Protein AF-A0A382EPS4-F1 (afdb_monomer_lite)

InterPro domains:
  IPR036514 SGNH hydrolase superfamily [G3DSA:3.40.50.1110] (7-102)

Organism: NCBI:txid408172

Secondary structure (DSSP, 8-state):
-PPPHHHHHHHHTT--GGGSSEEEEEEEEESS--TTHHHHHHHHHHHTTEEEEEEEEEET-HHHHHH-TTSHHHHH--SEEEEE--HHHHHTHHHH-GGGG-

Sequence (102 aa):
MERKLSEYIIESKKINSSDFGSKIKIALLGSFTLDGLNETIKVKCSELKVGCDTFYGGYNRYNEEILNSKSKLYSFSPDVCFLILDTRNILGDLFYYPYNLS

Structure (mmCIF, N/CA/C/O backbone):
data_AF-A0A382EPS4-F1
#
_entry.id   AF-A0A382EPS4-F1
#
loop_
_atom_site.group_PDB
_atom_site.id
_atom_site.type_symbol
_atom_site.label_atom_id
_atom_site.label_alt_id
_atom_site.label_comp_id
_atom_site.label_asym_id
_atom_site.label_entity_id
_atom_site.label_seq_id
_atom_site.pdbx_PDB_ins_code
_atom_site.Cartn_x
_atom_site.Cartn_y
_atom_site.Cartn_z
_atom_site.occupancy
_atom_site.B_iso_or_equiv
_atom_site.auth_seq_id
_atom_site.auth_comp_id
_atom_site.auth_asym_id
_atom_site.auth_atom_id
_atom_site.pdbx_PDB_model_num
ATOM 1 N N . MET A 1 1 ? -14.271 21.218 0.755 1.00 78.12 1 MET A N 1
ATOM 2 C CA . MET A 1 1 ? -12.875 21.611 0.469 1.00 78.12 1 MET A CA 1
ATOM 3 C C . MET A 1 1 ? -11.989 20.550 1.090 1.00 78.12 1 MET A C 1
ATOM 5 O O . MET A 1 1 ? -12.297 20.126 2.196 1.00 78.12 1 MET A O 1
ATOM 9 N N . GLU A 1 2 ? -10.989 20.069 0.360 1.00 87.31 2 GLU A N 1
ATOM 10 C CA . GLU A 1 2 ? -10.127 18.980 0.829 1.00 87.31 2 GLU A CA 1
ATOM 11 C C . GLU A 1 2 ? -9.176 19.461 1.937 1.00 87.31 2 GLU A C 1
ATOM 13 O O . GLU A 1 2 ? -8.759 20.623 1.936 1.00 87.31 2 GLU A O 1
ATOM 18 N N . ARG A 1 3 ? -8.867 18.583 2.899 1.00 92.12 3 ARG A N 1
ATOM 19 C CA . ARG A 1 3 ? -8.003 18.899 4.049 1.00 92.12 3 ARG A CA 1
ATOM 20 C C . ARG A 1 3 ? -6.532 18.915 3.640 1.00 92.12 3 ARG A C 1
ATOM 22 O O . ARG A 1 3 ? -6.138 18.292 2.655 1.00 92.12 3 ARG A O 1
ATOM 29 N N . LYS A 1 4 ? -5.689 19.605 4.413 1.00 95.12 4 LYS A N 1
ATOM 30 C CA . LYS A 1 4 ? -4.236 19.594 4.175 1.00 95.12 4 LYS A CA 1
ATOM 31 C C . LYS A 1 4 ? -3.640 18.233 4.533 1.00 95.12 4 LYS A C 1
ATOM 33 O O . LYS A 1 4 ? -4.022 17.632 5.533 1.00 95.12 4 LYS A O 1
ATOM 38 N N . LEU A 1 5 ? -2.613 17.803 3.796 1.00 93.75 5 LEU A N 1
ATOM 39 C CA . LEU A 1 5 ? -1.920 16.536 4.064 1.00 93.75 5 LEU A CA 1
ATOM 40 C C . LEU A 1 5 ? -1.386 16.434 5.504 1.00 93.75 5 LEU A C 1
ATOM 42 O O . LEU A 1 5 ? -1.463 15.380 6.130 1.00 93.75 5 LEU A O 1
ATOM 46 N N . SER A 1 6 ? -0.901 17.541 6.068 1.00 95.44 6 SER A N 1
ATOM 47 C CA . SER A 1 6 ? -0.433 17.582 7.457 1.00 95.44 6 SER A CA 1
ATOM 48 C C . SER A 1 6 ? -1.519 17.194 8.467 1.00 95.44 6 SER A C 1
ATOM 50 O O . SER A 1 6 ? -1.208 16.601 9.496 1.00 95.44 6 SER A O 1
ATOM 52 N N . GLU A 1 7 ? -2.787 17.504 8.184 1.00 95.81 7 GLU A N 1
ATOM 53 C CA . GLU A 1 7 ? -3.908 17.115 9.043 1.00 95.81 7 GLU A CA 1
ATOM 54 C C . GLU A 1 7 ? -4.130 15.604 9.001 1.00 95.81 7 GLU A C 1
ATOM 56 O O . GLU A 1 7 ? -4.241 14.984 10.058 1.00 95.81 7 GLU A O 1
ATOM 61 N N . TYR A 1 8 ? -4.097 15.002 7.806 1.00 95.94 8 TYR A N 1
ATOM 62 C CA . TYR A 1 8 ? -4.187 13.550 7.633 1.00 95.94 8 TYR A CA 1
ATOM 63 C C . TYR A 1 8 ? -3.072 12.816 8.385 1.00 95.94 8 TYR A C 1
ATOM 65 O O . TYR A 1 8 ? -3.326 11.843 9.096 1.00 95.94 8 TYR A O 1
ATOM 73 N N . ILE A 1 9 ? -1.841 13.326 8.312 1.00 95.19 9 ILE A N 1
ATOM 74 C CA . ILE A 1 9 ? -0.700 12.750 9.034 1.00 95.19 9 ILE A CA 1
ATOM 75 C C . ILE A 1 9 ? -0.912 12.815 10.553 1.00 95.19 9 ILE A C 1
ATOM 77 O O . ILE A 1 9 ? -0.627 11.845 11.253 1.00 95.19 9 ILE A O 1
ATOM 81 N N . ILE A 1 10 ? -1.420 13.928 11.088 1.00 96.00 10 ILE A N 1
ATOM 82 C CA . ILE A 1 10 ? -1.679 14.065 12.531 1.00 96.00 10 ILE A CA 1
ATOM 83 C C . ILE A 1 10 ? -2.818 13.143 12.978 1.00 96.00 10 ILE A C 1
ATOM 85 O O . ILE A 1 10 ? -2.741 12.539 14.047 1.00 96.00 10 ILE A O 1
ATOM 89 N N . GLU A 1 11 ? -3.876 13.038 12.183 1.00 95.56 11 GLU A N 1
ATOM 90 C CA . GLU A 1 11 ? -5.067 12.269 12.534 1.00 95.56 11 GLU A CA 1
ATOM 91 C C . GLU A 1 11 ? -4.851 10.760 12.425 1.00 95.56 11 GLU A C 1
ATOM 93 O O . GLU A 1 11 ? -5.245 10.018 13.322 1.00 95.56 11 GLU A O 1
ATOM 98 N N . SER A 1 12 ? -4.126 10.304 11.402 1.00 95.00 12 SER A N 1
ATOM 99 C CA . SER A 1 12 ? -3.786 8.886 11.213 1.00 95.00 12 SER A CA 1
ATOM 100 C C . SER A 1 12 ? -3.065 8.263 12.418 1.00 95.00 12 SER A C 1
ATOM 102 O O . SER A 1 12 ? -3.215 7.065 12.678 1.00 95.00 12 SER A O 1
ATOM 104 N N . LYS A 1 13 ? -2.321 9.073 13.188 1.00 94.69 13 LYS A N 1
ATOM 105 C CA . LYS A 1 13 ? -1.629 8.667 14.423 1.00 94.69 13 LYS A CA 1
ATOM 106 C C . LYS A 1 13 ? -2.574 8.439 15.603 1.00 94.69 13 LYS A C 1
ATOM 108 O O . LYS A 1 13 ? -2.196 7.752 16.543 1.00 94.69 13 LYS A O 1
ATOM 113 N N . LYS A 1 14 ? -3.771 9.030 15.575 1.00 95.12 14 LYS A N 1
ATOM 114 C CA . LYS A 1 14 ? -4.789 8.902 16.632 1.00 95.12 14 LYS A CA 1
ATOM 115 C C . LYS A 1 14 ? -5.735 7.725 16.397 1.00 95.12 14 LYS A C 1
ATOM 117 O O . LYS A 1 14 ? -6.428 7.318 17.318 1.00 95.12 14 LYS A O 1
ATOM 122 N N . ILE A 1 15 ? -5.780 7.211 15.170 1.00 94.81 15 ILE A N 1
ATOM 123 C CA . ILE A 1 15 ? -6.676 6.132 14.757 1.00 94.81 15 ILE A CA 1
ATOM 124 C C . ILE A 1 15 ? -6.006 4.785 15.030 1.00 94.81 15 ILE A C 1
ATOM 126 O O . ILE A 1 15 ? -4.933 4.512 14.481 1.00 94.81 15 ILE A O 1
ATOM 130 N N . ASN A 1 16 ? -6.663 3.906 15.786 1.00 93.25 16 ASN A N 1
ATOM 131 C CA . ASN A 1 16 ? -6.279 2.499 15.881 1.00 93.25 16 ASN A CA 1
ATOM 132 C C . ASN A 1 16 ? -7.277 1.633 15.112 1.00 93.25 16 ASN A C 1
ATOM 134 O O . ASN A 1 16 ? -8.487 1.751 15.281 1.00 93.25 16 ASN A O 1
ATOM 138 N N . SER A 1 17 ? -6.779 0.728 14.267 1.00 89.12 17 SER A N 1
ATOM 139 C CA . SER A 1 17 ? -7.633 -0.166 13.472 1.00 89.12 17 SER A CA 1
ATOM 140 C C . SER A 1 17 ? -8.461 -1.120 14.342 1.00 89.12 17 SER A C 1
ATOM 142 O O . SER A 1 17 ? -9.507 -1.596 13.909 1.00 89.12 17 SER A O 1
ATOM 144 N N . SER A 1 18 ? -8.027 -1.377 15.581 1.00 90.25 18 SER A N 1
ATOM 145 C CA . SER A 1 18 ? -8.742 -2.161 16.594 1.00 90.25 18 SER A CA 1
ATOM 146 C C . SER A 1 18 ? -10.070 -1.566 17.039 1.00 90.25 18 SER A C 1
ATOM 148 O O . SER A 1 18 ? -10.912 -2.319 17.517 1.00 90.25 18 SER A O 1
ATOM 150 N N . ASP A 1 19 ? -10.262 -0.261 16.867 1.00 92.94 19 ASP A N 1
ATOM 151 C CA . ASP A 1 19 ? -11.412 0.461 17.419 1.00 92.94 19 ASP A CA 1
ATOM 152 C C . ASP A 1 19 ? -12.683 0.269 16.567 1.00 92.94 19 ASP A C 1
ATOM 154 O O . ASP A 1 19 ? -13.765 0.732 16.925 1.00 92.94 19 ASP A O 1
ATOM 158 N N . PHE A 1 20 ? -12.564 -0.440 15.439 1.00 95.19 20 PHE A N 1
ATOM 159 C CA . PHE A 1 20 ? -13.621 -0.648 14.455 1.00 95.19 20 PHE A CA 1
ATOM 160 C C . PHE A 1 20 ? -14.028 -2.123 14.363 1.00 95.19 20 PHE A C 1
ATOM 162 O O . PHE A 1 20 ? -13.187 -3.023 14.413 1.00 95.19 20 PHE A O 1
ATOM 169 N N . GLY A 1 21 ? -15.330 -2.366 14.169 1.00 91.62 21 GLY A N 1
ATOM 170 C CA . GLY A 1 21 ? -15.882 -3.719 14.022 1.00 91.62 21 GLY A CA 1
ATOM 171 C C . GLY A 1 21 ? -15.525 -4.387 12.690 1.00 91.62 21 GLY A C 1
ATOM 172 O O . GLY A 1 21 ? -15.289 -5.590 12.647 1.00 91.62 21 GLY A O 1
ATOM 173 N N . SER A 1 22 ? -15.442 -3.607 11.610 1.00 94.94 22 SER A N 1
ATOM 174 C CA . SER A 1 22 ? -14.965 -4.056 10.296 1.00 94.94 22 SER A CA 1
ATOM 175 C C . SER A 1 22 ? -13.543 -3.572 10.046 1.00 94.94 22 SER A C 1
ATOM 177 O O . SER A 1 22 ? -13.231 -2.420 10.359 1.00 94.94 22 SER A O 1
ATOM 179 N N . LYS A 1 23 ? -12.705 -4.418 9.437 1.00 96.25 23 LYS A N 1
ATOM 180 C CA . LYS A 1 23 ? -11.308 -4.099 9.118 1.00 96.25 23 LYS A CA 1
ATOM 181 C C . LYS A 1 23 ? -10.952 -4.463 7.683 1.00 96.25 23 LYS A C 1
ATOM 183 O O . LYS A 1 23 ? -11.544 -5.380 7.123 1.00 96.25 23 LYS A O 1
ATOM 188 N N . ILE A 1 24 ? -9.974 -3.754 7.131 1.00 97.44 24 ILE A N 1
ATOM 189 C CA . ILE A 1 24 ? -9.399 -4.007 5.812 1.00 97.44 24 ILE A CA 1
ATOM 190 C C . ILE A 1 24 ? -7.879 -3.836 5.855 1.00 97.44 24 ILE A C 1
ATOM 192 O O . ILE A 1 24 ? -7.360 -2.901 6.473 1.00 97.44 24 ILE A O 1
ATOM 196 N N . LYS A 1 25 ? -7.165 -4.728 5.175 1.00 97.75 25 LYS A N 1
ATOM 197 C CA . LYS A 1 25 ? -5.727 -4.644 4.944 1.00 97.75 25 LYS A CA 1
ATOM 198 C C . LYS A 1 25 ? -5.453 -4.144 3.535 1.00 97.75 25 LYS A C 1
ATOM 200 O O . LYS A 1 25 ? -5.819 -4.799 2.559 1.00 97.75 25 LYS A O 1
ATOM 205 N N . ILE A 1 26 ? -4.774 -3.009 3.424 1.00 97.75 26 ILE A N 1
ATOM 206 C CA . ILE A 1 26 ? -4.482 -2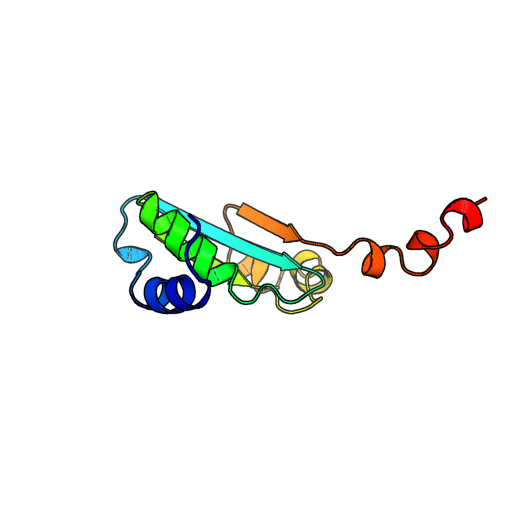.372 2.137 1.00 97.75 26 ILE A CA 1
ATOM 207 C C . ILE A 1 26 ? -2.974 -2.342 1.897 1.00 97.75 26 ILE A C 1
ATOM 209 O O . ILE A 1 26 ? -2.219 -1.778 2.684 1.00 97.75 26 ILE A O 1
ATOM 213 N N . ALA A 1 27 ? -2.525 -2.925 0.790 1.00 97.81 27 ALA A N 1
ATOM 214 C CA . ALA A 1 27 ? -1.146 -2.808 0.332 1.00 97.81 27 ALA A CA 1
ATOM 215 C C . ALA A 1 27 ? -1.002 -1.692 -0.710 1.00 97.81 27 ALA A C 1
ATOM 217 O O . ALA A 1 27 ? -1.830 -1.558 -1.610 1.00 97.81 27 ALA A O 1
ATOM 218 N N . LEU A 1 28 ? 0.073 -0.917 -0.597 1.00 97.62 28 LEU A N 1
ATOM 219 C CA . LEU A 1 28 ? 0.472 0.148 -1.507 1.00 97.62 28 LEU A CA 1
ATOM 220 C C . LEU A 1 28 ? 1.852 -0.175 -2.079 1.00 97.62 28 LEU A C 1
ATOM 222 O O . LEU A 1 28 ? 2.853 -0.206 -1.356 1.00 97.62 28 LEU A O 1
ATOM 226 N N . LEU A 1 29 ? 1.906 -0.398 -3.386 1.00 96.94 29 LEU A N 1
ATOM 227 C CA . LEU A 1 29 ? 3.129 -0.632 -4.143 1.00 96.94 29 LEU A CA 1
ATOM 228 C C . LEU A 1 29 ? 3.253 0.437 -5.221 1.00 96.94 29 LEU A C 1
ATOM 230 O O . LEU A 1 29 ? 2.258 0.808 -5.845 1.00 96.94 29 LEU A O 1
ATOM 234 N N . GLY A 1 30 ? 4.467 0.907 -5.491 1.00 95.31 30 GLY A N 1
ATOM 235 C CA . GLY A 1 30 ? 4.648 1.847 -6.585 1.00 95.31 30 GLY A CA 1
ATOM 236 C C . GLY A 1 30 ? 6.082 2.082 -7.016 1.00 95.31 30 GLY A C 1
ATOM 237 O O . GLY A 1 30 ? 7.038 1.661 -6.362 1.00 95.31 30 GLY A O 1
ATOM 238 N N . SER A 1 31 ? 6.213 2.762 -8.153 1.00 94.31 31 SER A N 1
ATOM 239 C CA . SER A 1 31 ? 7.500 3.167 -8.732 1.00 94.31 31 SER A CA 1
ATOM 240 C C . SER A 1 31 ? 7.983 4.537 -8.235 1.00 94.31 31 SER A C 1
ATOM 242 O O . SER A 1 31 ? 9.004 5.030 -8.703 1.00 94.31 31 SER A O 1
ATOM 244 N N . PHE A 1 32 ? 7.235 5.176 -7.332 1.00 92.00 32 PHE A N 1
ATOM 245 C CA . PHE A 1 32 ? 7.536 6.478 -6.736 1.00 92.00 32 PHE A CA 1
ATOM 246 C C . PHE A 1 32 ? 7.110 6.524 -5.259 1.00 92.00 32 PHE A C 1
ATOM 248 O O . PHE A 1 32 ? 6.560 5.550 -4.742 1.00 92.00 32 PHE A O 1
ATOM 255 N N . THR A 1 33 ? 7.416 7.617 -4.554 1.00 91.12 33 THR A N 1
ATOM 256 C CA . THR A 1 33 ? 7.088 7.758 -3.129 1.00 91.12 33 THR A CA 1
ATOM 257 C C . THR A 1 33 ? 5.582 7.910 -2.928 1.00 91.12 33 THR A C 1
ATOM 259 O O . THR A 1 33 ? 4.932 8.732 -3.567 1.00 91.12 33 THR A O 1
ATOM 262 N N . LEU A 1 34 ? 5.024 7.118 -2.014 1.00 91.56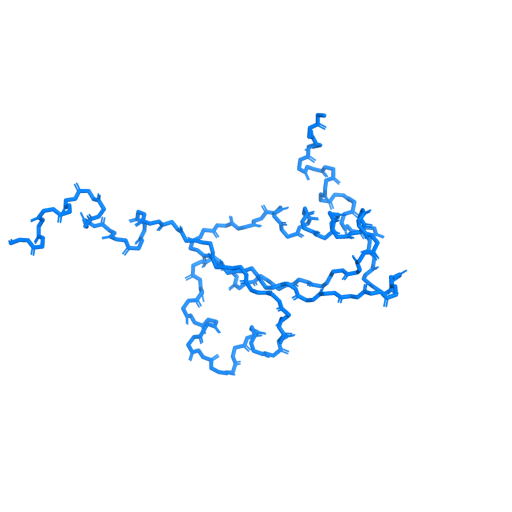 34 LEU A N 1
ATOM 263 C CA . LEU A 1 34 ? 3.603 7.165 -1.644 1.00 91.56 34 LEU A CA 1
ATOM 264 C C . LEU A 1 34 ? 3.402 7.779 -0.248 1.00 91.56 34 LEU A C 1
ATOM 266 O O . LEU A 1 34 ? 2.422 7.482 0.437 1.00 91.56 34 LEU A O 1
ATOM 270 N N . ASP A 1 35 ? 4.343 8.622 0.181 1.00 85.81 35 ASP A N 1
ATOM 271 C CA . ASP A 1 35 ? 4.311 9.286 1.484 1.00 85.81 35 ASP A CA 1
ATOM 272 C C . ASP A 1 35 ? 3.046 10.136 1.613 1.00 85.81 35 ASP A C 1
ATOM 274 O O . ASP A 1 35 ? 2.671 10.877 0.701 1.00 85.81 35 ASP A O 1
ATOM 278 N N . GLY A 1 36 ? 2.354 10.021 2.744 1.00 90.88 36 GLY A N 1
ATOM 279 C CA . GLY A 1 36 ? 1.103 10.730 2.975 1.00 90.88 36 GLY A CA 1
ATOM 280 C C . GLY A 1 36 ? -0.136 10.034 2.409 1.00 90.88 36 GLY A C 1
ATOM 281 O O . GLY A 1 36 ? -1.227 10.198 2.962 1.00 90.88 36 GLY A O 1
ATOM 282 N N . LEU A 1 37 ? -0.006 9.224 1.350 1.00 94.25 37 LEU A N 1
ATOM 283 C CA . LEU A 1 37 ? -1.133 8.446 0.822 1.00 94.25 37 LEU A CA 1
ATOM 284 C C . LEU A 1 37 ? -1.585 7.397 1.840 1.00 94.25 37 LEU A C 1
ATOM 286 O O . LEU A 1 37 ? -2.782 7.191 2.030 1.00 94.25 37 LEU A O 1
ATOM 290 N N . ASN A 1 38 ? -0.624 6.785 2.529 1.00 92.31 38 ASN A N 1
ATOM 291 C CA . ASN A 1 38 ? -0.880 5.789 3.554 1.00 92.31 38 ASN A CA 1
ATOM 292 C C . ASN A 1 38 ? -1.752 6.341 4.700 1.00 92.31 38 ASN A C 1
ATOM 294 O O . ASN A 1 38 ? -2.792 5.785 5.055 1.00 92.31 38 ASN A O 1
ATOM 298 N N . GLU A 1 39 ? -1.351 7.491 5.237 1.00 94.38 39 GLU A N 1
ATOM 299 C CA . GLU A 1 39 ? -2.048 8.209 6.301 1.00 94.38 39 GLU A CA 1
ATOM 300 C C . GLU A 1 39 ? -3.429 8.676 5.844 1.00 94.38 39 GLU A C 1
ATOM 302 O O . GLU A 1 39 ? -4.403 8.556 6.590 1.00 94.38 39 GLU A O 1
ATOM 307 N N . THR A 1 40 ? -3.525 9.163 4.605 1.00 95.88 40 THR A N 1
ATOM 308 C CA . THR A 1 40 ? -4.788 9.617 4.017 1.00 95.88 40 THR A CA 1
ATOM 309 C C . THR A 1 40 ? -5.783 8.464 3.906 1.00 95.88 40 THR A C 1
ATOM 311 O O . THR A 1 40 ? -6.918 8.605 4.355 1.00 95.88 40 THR A O 1
ATOM 314 N N . ILE A 1 41 ? -5.364 7.303 3.390 1.00 95.94 41 ILE A N 1
ATOM 315 C CA . ILE A 1 41 ? -6.217 6.107 3.305 1.00 95.94 41 ILE A CA 1
ATOM 316 C C . ILE A 1 41 ? -6.694 5.689 4.695 1.00 95.94 41 ILE A C 1
ATOM 318 O O . ILE A 1 41 ? -7.890 5.475 4.886 1.00 95.94 41 ILE A O 1
ATOM 322 N N . LYS A 1 42 ? -5.797 5.647 5.687 1.00 95.50 42 LYS A N 1
ATOM 323 C CA . LYS A 1 42 ? -6.159 5.269 7.059 1.00 95.50 42 LYS A CA 1
ATOM 324 C C . LYS A 1 42 ? -7.237 6.186 7.651 1.00 95.50 42 LYS A C 1
ATOM 326 O O . LYS A 1 42 ? -8.195 5.697 8.250 1.00 95.50 42 LYS A O 1
ATOM 331 N N . VAL A 1 43 ? -7.111 7.501 7.460 1.00 96.19 43 VAL A N 1
ATOM 332 C CA . VAL A 1 43 ? -8.118 8.477 7.913 1.00 96.19 43 VAL A CA 1
ATOM 333 C C . VAL A 1 43 ? -9.429 8.310 7.148 1.00 96.19 43 VAL A C 1
ATOM 335 O O . VAL A 1 43 ? -10.483 8.243 7.773 1.00 96.19 43 VAL A O 1
ATOM 338 N N . LYS A 1 44 ? -9.386 8.157 5.820 1.00 95.75 44 LYS A N 1
ATOM 339 C CA . LYS A 1 44 ? -10.595 7.949 5.008 1.00 95.75 44 LYS A CA 1
ATOM 340 C C . LYS A 1 44 ? -11.343 6.669 5.368 1.00 95.75 44 LYS A C 1
ATOM 342 O O . LYS A 1 44 ? -12.565 6.689 5.465 1.00 95.75 44 LYS A O 1
ATOM 347 N N . CYS A 1 45 ? -10.642 5.573 5.637 1.00 96.31 45 CYS A N 1
ATOM 348 C CA . CYS A 1 45 ? -11.276 4.355 6.135 1.00 96.31 45 CYS A CA 1
ATOM 349 C C . CYS A 1 45 ? -11.930 4.574 7.508 1.00 96.31 45 CYS A C 1
ATOM 351 O O . CYS A 1 45 ? -13.068 4.153 7.713 1.00 96.31 45 CYS A O 1
ATOM 353 N N . SER A 1 46 ? -11.269 5.298 8.416 1.00 95.88 46 SER A N 1
ATOM 354 C CA . SER A 1 46 ? -11.838 5.660 9.721 1.00 95.88 46 SER A CA 1
ATOM 355 C C . SER A 1 46 ? -13.098 6.525 9.597 1.00 95.88 46 SER A C 1
ATOM 357 O O . SER A 1 46 ? -14.081 6.270 10.293 1.00 95.88 46 SER A O 1
ATOM 359 N N . GLU A 1 47 ? -13.117 7.507 8.688 1.00 95.44 47 GLU A N 1
ATOM 360 C CA . GLU A 1 47 ? -14.313 8.309 8.368 1.00 95.44 47 GLU A CA 1
ATOM 361 C C . GLU A 1 47 ? -15.484 7.417 7.898 1.00 95.44 47 GLU A C 1
ATOM 363 O O . GLU A 1 47 ? -16.644 7.691 8.207 1.00 95.44 47 GLU A O 1
ATOM 368 N N . LEU A 1 48 ? -15.178 6.300 7.227 1.00 95.81 48 LEU A N 1
ATOM 369 C CA . LEU A 1 48 ? -16.134 5.267 6.807 1.00 95.81 48 LEU A CA 1
ATOM 370 C C . LEU A 1 48 ? -16.432 4.208 7.885 1.00 95.81 48 LEU A C 1
ATOM 372 O O . LEU A 1 48 ? -17.162 3.255 7.617 1.00 95.81 48 LEU A O 1
ATOM 376 N N . LYS A 1 49 ? -15.903 4.365 9.104 1.00 96.50 49 LYS A N 1
ATOM 377 C CA . LYS A 1 49 ? -16.008 3.406 10.220 1.00 96.50 49 LYS A CA 1
ATOM 378 C C . LYS A 1 49 ? -15.398 2.028 9.927 1.00 96.50 49 LYS A C 1
ATOM 380 O O . LYS A 1 49 ? -15.840 1.020 10.480 1.00 96.50 49 LYS A O 1
ATOM 385 N N . VAL A 1 50 ? -14.356 1.986 9.100 1.00 96.88 50 VAL A N 1
ATOM 386 C CA . VAL A 1 50 ? -13.587 0.777 8.787 1.00 96.88 50 VAL A CA 1
ATOM 387 C C . VAL A 1 50 ? -12.164 0.927 9.319 1.00 96.88 50 VAL A C 1
ATOM 389 O O . VAL A 1 50 ? -11.450 1.865 8.970 1.00 96.88 50 VAL A O 1
ATOM 392 N N . GLY A 1 51 ? -11.725 -0.020 10.146 1.00 96.75 51 GLY A N 1
ATOM 393 C CA . GLY A 1 51 ? -10.344 -0.087 10.606 1.00 96.75 51 GLY A CA 1
ATOM 394 C C . GLY A 1 51 ? -9.425 -0.442 9.444 1.00 96.75 51 GLY A C 1
ATOM 395 O O . GLY A 1 51 ? -9.700 -1.381 8.703 1.00 96.75 51 GLY A O 1
ATOM 396 N N . CYS A 1 52 ? -8.337 0.299 9.267 1.00 96.12 52 CYS A N 1
ATOM 397 C CA . CYS A 1 52 ? -7.421 0.076 8.157 1.00 96.12 52 CYS A CA 1
ATOM 398 C C . CYS A 1 52 ? -6.010 -0.180 8.669 1.00 96.12 52 CYS A C 1
ATOM 400 O O . CYS A 1 52 ? -5.423 0.674 9.340 1.00 96.12 52 CYS A O 1
ATOM 402 N N . ASP A 1 53 ? -5.493 -1.355 8.324 1.00 95.75 53 ASP A N 1
ATOM 403 C CA . ASP A 1 53 ? -4.076 -1.666 8.416 1.00 95.75 53 ASP A CA 1
ATOM 404 C C . ASP A 1 53 ? -3.477 -1.547 7.024 1.00 95.75 53 ASP A C 1
ATOM 406 O O . ASP A 1 53 ? -4.085 -1.945 6.025 1.00 95.75 53 ASP A O 1
ATOM 410 N N . THR A 1 54 ? -2.274 -1.001 6.947 1.00 95.19 54 THR A N 1
ATOM 411 C CA . THR A 1 54 ? -1.652 -0.700 5.669 1.00 95.19 54 THR A CA 1
ATOM 412 C C . THR A 1 54 ? -0.233 -1.223 5.578 1.00 95.19 54 THR A C 1
ATOM 414 O O . THR A 1 54 ? 0.506 -1.290 6.561 1.00 95.19 54 THR A O 1
ATOM 417 N N . PHE A 1 55 ? 0.155 -1.579 4.361 1.00 96.06 55 PHE A N 1
ATOM 418 C CA . PHE A 1 55 ? 1.502 -1.998 4.017 1.00 96.06 55 PHE A CA 1
ATOM 419 C C . PHE A 1 55 ? 2.020 -1.147 2.864 1.00 96.06 55 PHE A C 1
ATOM 421 O O . PHE A 1 55 ? 1.344 -1.011 1.849 1.00 96.06 55 PHE A O 1
ATOM 428 N N . TYR A 1 56 ? 3.228 -0.606 2.999 1.00 95.69 56 TYR A N 1
ATOM 429 C CA . TYR A 1 56 ? 3.922 0.092 1.922 1.00 95.69 56 TYR A CA 1
ATOM 430 C C . TYR A 1 56 ? 5.160 -0.704 1.507 1.00 95.69 56 TYR A C 1
ATOM 432 O O . TYR A 1 56 ? 6.046 -0.948 2.327 1.00 95.69 56 TYR A O 1
ATOM 440 N N . GLY A 1 57 ? 5.225 -1.080 0.227 1.00 94.06 57 GLY A N 1
ATOM 441 C CA . GLY A 1 57 ? 6.321 -1.881 -0.334 1.00 94.06 57 GLY A CA 1
ATOM 442 C C . GLY A 1 57 ? 7.649 -1.137 -0.506 1.00 94.06 57 GLY A C 1
ATOM 443 O O . GLY A 1 57 ? 8.651 -1.748 -0.863 1.00 94.06 57 GLY A O 1
ATOM 444 N N . GLY A 1 58 ? 7.687 0.171 -0.242 1.00 93.00 58 GLY A N 1
ATOM 445 C CA . GLY A 1 58 ? 8.872 1.002 -0.444 1.00 93.00 58 GLY A CA 1
ATOM 446 C C . GLY A 1 58 ? 9.033 1.505 -1.883 1.00 93.00 58 GLY A C 1
ATOM 447 O O . GLY A 1 58 ? 8.403 1.015 -2.822 1.00 93.00 58 GLY A O 1
ATOM 448 N N . TYR A 1 59 ? 9.896 2.510 -2.045 1.00 93.75 59 TYR A N 1
ATOM 449 C CA . TYR A 1 59 ? 10.124 3.190 -3.321 1.00 93.75 59 TYR A CA 1
ATOM 450 C C . TYR A 1 59 ? 10.682 2.234 -4.381 1.00 93.75 59 TYR A C 1
ATOM 452 O O . TYR A 1 59 ? 11.781 1.709 -4.218 1.00 93.75 59 TYR A O 1
ATOM 460 N N . ASN A 1 60 ? 9.943 2.053 -5.479 1.00 93.69 60 ASN A N 1
ATOM 461 C CA . ASN A 1 60 ? 10.363 1.293 -6.659 1.00 93.69 60 ASN A CA 1
ATOM 462 C C . ASN A 1 60 ? 10.743 -0.179 -6.392 1.00 93.69 60 ASN A C 1
ATOM 464 O O . ASN A 1 60 ? 11.537 -0.766 -7.121 1.00 93.69 60 ASN A O 1
ATOM 468 N N . ARG A 1 61 ? 10.156 -0.795 -5.357 1.00 94.56 61 ARG A N 1
ATOM 469 C CA . ARG A 1 61 ? 10.393 -2.208 -4.986 1.00 94.56 61 ARG A CA 1
ATOM 470 C C . ARG A 1 61 ? 9.215 -3.132 -5.280 1.00 94.56 61 ARG A C 1
ATOM 472 O O . ARG A 1 61 ? 9.213 -4.289 -4.872 1.00 94.56 61 ARG A O 1
ATOM 479 N N . TYR A 1 62 ? 8.217 -2.640 -6.012 1.00 95.56 62 TYR A N 1
ATOM 480 C CA . TYR A 1 62 ? 7.002 -3.393 -6.325 1.00 95.56 62 TYR A CA 1
ATOM 481 C C . TYR A 1 62 ? 7.298 -4.749 -6.986 1.00 95.56 62 TYR A C 1
ATOM 483 O O . TYR A 1 62 ? 6.665 -5.736 -6.630 1.00 95.56 62 TYR A O 1
ATOM 491 N N . ASN A 1 63 ? 8.297 -4.829 -7.874 1.00 95.19 63 ASN A N 1
ATOM 492 C CA . ASN A 1 63 ? 8.705 -6.094 -8.491 1.00 95.19 63 ASN A CA 1
ATOM 493 C C . ASN A 1 63 ? 9.215 -7.108 -7.459 1.00 95.19 63 ASN A C 1
ATOM 495 O O . ASN A 1 63 ? 8.841 -8.272 -7.524 1.00 95.19 63 ASN A O 1
ATOM 499 N N . GLU A 1 64 ? 10.034 -6.687 -6.492 1.00 95.88 64 GLU A N 1
ATOM 500 C CA . GLU A 1 64 ? 10.538 -7.584 -5.443 1.00 95.88 64 GLU A CA 1
ATOM 501 C C . GLU A 1 64 ? 9.404 -8.074 -4.539 1.00 95.88 64 GLU A C 1
ATOM 503 O O . GLU A 1 64 ? 9.336 -9.261 -4.231 1.00 95.88 64 GLU A O 1
ATOM 508 N N . GLU A 1 65 ? 8.497 -7.178 -4.143 1.00 97.56 65 GLU A N 1
ATOM 509 C CA . GLU A 1 65 ? 7.347 -7.528 -3.305 1.00 97.56 65 GLU A CA 1
ATOM 510 C C . GLU A 1 65 ? 6.377 -8.485 -4.018 1.00 97.56 65 GLU A C 1
ATOM 512 O O . GLU A 1 65 ? 5.861 -9.399 -3.378 1.00 97.56 65 GLU A O 1
ATOM 517 N N . ILE A 1 66 ? 6.163 -8.321 -5.330 1.00 97.25 66 ILE A N 1
ATOM 518 C CA . ILE A 1 66 ? 5.250 -9.158 -6.129 1.00 97.25 66 ILE A CA 1
ATOM 519 C C . ILE A 1 66 ? 5.894 -10.491 -6.533 1.00 97.25 66 ILE A C 1
ATOM 521 O O . ILE A 1 66 ? 5.240 -11.524 -6.484 1.00 97.25 66 ILE A O 1
ATOM 525 N N . LEU A 1 67 ? 7.157 -10.504 -6.963 1.00 97.62 67 LEU A N 1
ATOM 526 C CA . LEU A 1 67 ? 7.776 -11.715 -7.520 1.00 97.62 67 LEU A CA 1
ATOM 527 C C . LEU A 1 67 ? 8.321 -12.659 -6.441 1.00 97.62 67 LEU A C 1
ATOM 529 O O . LEU A 1 67 ? 8.425 -13.864 -6.672 1.00 97.62 67 LEU A O 1
ATOM 533 N N . ASN A 1 68 ? 8.676 -12.144 -5.261 1.00 97.56 68 ASN A N 1
ATOM 534 C CA . ASN A 1 68 ? 9.155 -12.971 -4.160 1.00 97.56 68 ASN A CA 1
ATOM 535 C C . ASN A 1 68 ? 7.986 -13.436 -3.284 1.00 97.56 68 ASN A C 1
ATOM 537 O O . ASN A 1 68 ? 7.485 -12.679 -2.460 1.00 97.56 68 ASN A O 1
ATOM 541 N N . SER A 1 69 ? 7.624 -14.717 -3.367 1.00 96.81 69 SER A N 1
ATOM 542 C CA . SER A 1 69 ? 6.570 -15.327 -2.535 1.00 96.81 69 SER A CA 1
ATOM 543 C C . SER A 1 69 ? 6.826 -15.263 -1.021 1.00 96.81 69 SER A C 1
ATOM 545 O O . SER A 1 69 ? 5.906 -15.471 -0.234 1.00 96.81 69 SER A O 1
ATOM 547 N N . LYS A 1 70 ? 8.059 -14.960 -0.594 1.00 97.75 70 LYS A N 1
ATOM 548 C CA . LYS A 1 70 ? 8.441 -14.743 0.812 1.00 97.75 70 LYS A CA 1
ATOM 549 C C . LYS A 1 70 ? 8.508 -13.259 1.202 1.00 97.75 70 LYS A C 1
ATOM 551 O O . LYS A 1 70 ? 9.070 -12.935 2.247 1.00 97.75 70 LYS A O 1
ATOM 556 N N . SER A 1 71 ? 8.015 -12.349 0.361 1.00 97.69 71 SER A N 1
ATOM 557 C CA . SER A 1 71 ? 8.045 -10.908 0.626 1.00 97.69 71 SER A CA 1
ATOM 558 C C . SER A 1 71 ? 7.114 -10.497 1.775 1.00 97.69 71 SER A C 1
ATOM 560 O O . SER A 1 71 ? 6.301 -11.281 2.292 1.00 97.69 71 SER A O 1
ATOM 562 N N . LYS A 1 72 ? 7.236 -9.234 2.200 1.00 97.75 72 LYS A N 1
ATOM 563 C CA . LYS A 1 72 ? 6.381 -8.689 3.257 1.00 97.75 72 LYS A CA 1
ATOM 564 C C . LYS A 1 72 ? 4.946 -8.515 2.771 1.00 97.75 72 LYS A C 1
ATOM 566 O O . LYS A 1 72 ? 4.043 -8.692 3.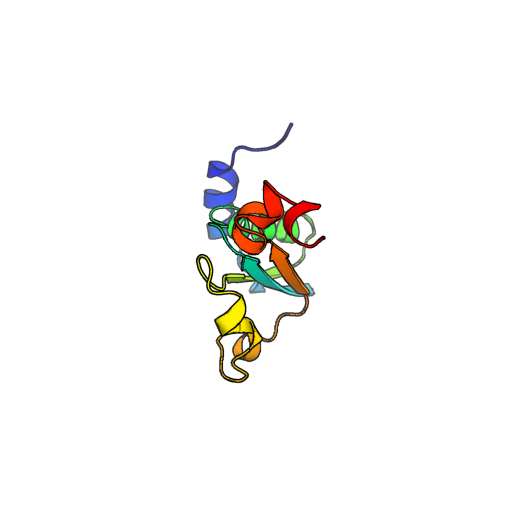581 1.00 97.75 72 LYS A O 1
ATOM 571 N N . LEU A 1 73 ? 4.732 -8.260 1.480 1.00 98.12 73 LEU A N 1
ATOM 572 C CA . LEU A 1 73 ? 3.411 -8.216 0.856 1.00 98.12 73 LEU A CA 1
ATOM 573 C C . LEU A 1 73 ? 2.620 -9.503 1.118 1.00 98.12 73 LEU A C 1
ATOM 575 O O . LEU A 1 73 ? 1.500 -9.445 1.624 1.00 98.12 73 LEU A O 1
ATOM 579 N N . TYR A 1 74 ? 3.213 -10.665 0.830 1.00 98.00 74 TYR A N 1
ATOM 580 C CA . TYR A 1 74 ? 2.550 -11.956 1.044 1.00 98.00 74 TYR A CA 1
ATOM 581 C C . TYR A 1 74 ? 2.326 -12.252 2.526 1.00 98.00 74 TYR A C 1
ATOM 583 O O . TYR A 1 74 ? 1.265 -12.746 2.900 1.00 98.00 74 TYR A O 1
ATOM 591 N N . SER A 1 75 ? 3.287 -11.892 3.381 1.00 97.75 75 SER A N 1
ATOM 592 C CA . SER A 1 75 ? 3.157 -12.060 4.835 1.0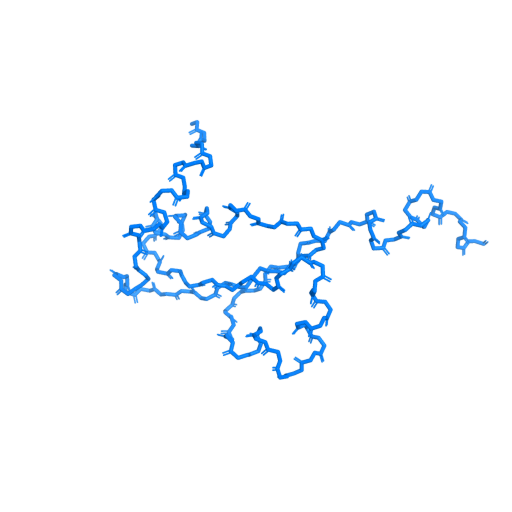0 97.75 75 SER A CA 1
ATOM 593 C C . SER A 1 75 ? 2.068 -11.155 5.431 1.00 97.75 75 SER A C 1
ATOM 595 O O . SER A 1 75 ? 1.379 -11.542 6.372 1.00 97.75 75 SER A O 1
ATOM 597 N N . PHE A 1 76 ? 1.893 -9.952 4.879 1.00 97.94 76 PHE A N 1
ATOM 598 C CA . PHE A 1 76 ? 0.835 -9.017 5.259 1.00 97.94 76 PHE A CA 1
ATOM 599 C C . PHE A 1 76 ? -0.553 -9.524 4.834 1.00 97.94 76 PHE A C 1
ATOM 601 O O . PHE A 1 76 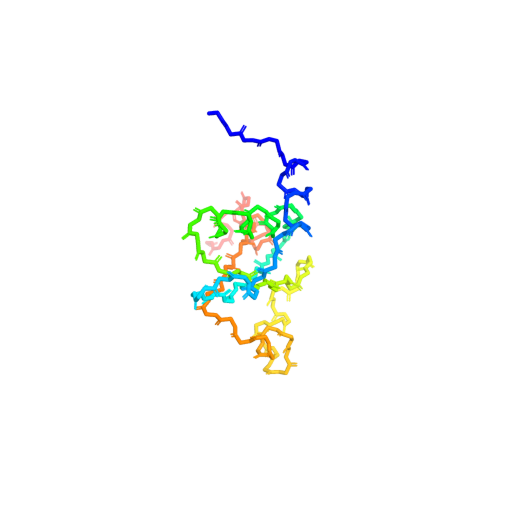? -1.532 -9.328 5.562 1.00 97.94 76 PHE A O 1
ATOM 608 N N . SER A 1 77 ? -0.625 -10.236 3.701 1.00 97.69 77 SER A N 1
ATOM 609 C CA . SER A 1 77 ? -1.851 -10.812 3.135 1.00 97.69 77 SER A CA 1
ATOM 610 C C . SER A 1 77 ? -2.966 -9.758 3.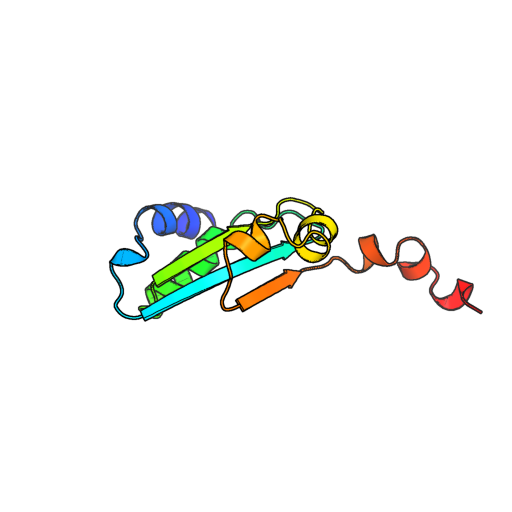021 1.00 97.69 77 SER A C 1
ATOM 612 O O . SER A 1 77 ? -3.945 -9.832 3.778 1.00 97.69 77 SER A O 1
ATOM 614 N N . PRO A 1 78 ? -2.791 -8.746 2.145 1.00 97.94 78 PRO A N 1
ATOM 615 C CA . PRO A 1 78 ? -3.753 -7.661 1.973 1.00 97.94 78 PRO A CA 1
ATOM 616 C C . PRO A 1 78 ? -5.072 -8.155 1.368 1.00 97.94 78 PRO A C 1
ATOM 618 O O . PRO A 1 78 ? -5.071 -9.048 0.525 1.00 97.94 78 PRO A O 1
ATOM 621 N N . ASP A 1 79 ? -6.179 -7.513 1.741 1.00 98.12 79 ASP A N 1
ATOM 622 C CA . ASP A 1 79 ? -7.484 -7.702 1.094 1.00 98.12 79 ASP A CA 1
ATOM 623 C C . ASP A 1 79 ? -7.539 -6.956 -0.248 1.00 98.12 79 ASP A C 1
ATOM 625 O O . ASP A 1 79 ? -8.170 -7.403 -1.203 1.00 98.12 79 ASP A O 1
ATOM 629 N N . VAL A 1 80 ? -6.854 -5.808 -0.323 1.00 97.12 80 VAL A N 1
ATOM 630 C CA . VAL A 1 80 ? -6.743 -4.975 -1.526 1.00 97.12 80 VAL A CA 1
ATOM 631 C C . VAL A 1 80 ? -5.298 -4.523 -1.704 1.00 97.12 80 VAL A C 1
ATOM 633 O O . VAL A 1 80 ? -4.666 -4.037 -0.768 1.00 97.12 80 VAL A O 1
ATOM 636 N N . CYS A 1 81 ? -4.773 -4.639 -2.922 1.00 97.50 81 CYS A N 1
ATOM 637 C CA . CYS A 1 81 ? -3.447 -4.147 -3.282 1.00 97.50 81 CYS A CA 1
ATOM 638 C C . CYS A 1 81 ? -3.562 -3.094 -4.387 1.00 97.50 81 CYS A C 1
ATOM 640 O O . CYS A 1 81 ? -4.057 -3.387 -5.474 1.00 97.50 81 CYS A O 1
ATOM 642 N N . PHE A 1 82 ? -3.065 -1.885 -4.130 1.00 97.25 82 PHE A N 1
ATOM 643 C CA . PHE A 1 82 ? -2.895 -0.849 -5.144 1.00 97.25 82 PHE A CA 1
ATOM 644 C C . PHE A 1 82 ? -1.477 -0.903 -5.706 1.00 97.25 82 PHE A C 1
ATOM 646 O O . PHE A 1 82 ? -0.498 -0.849 -4.959 1.00 97.25 82 PHE A O 1
ATOM 653 N N . LEU A 1 83 ? -1.380 -0.970 -7.031 1.00 96.38 83 LEU A N 1
ATOM 654 C CA . LEU A 1 83 ? -0.131 -0.886 -7.777 1.00 96.38 83 LEU A CA 1
ATOM 655 C C . LEU A 1 83 ? -0.133 0.419 -8.575 1.00 96.38 83 LEU A C 1
ATOM 657 O O . LEU A 1 83 ? -0.887 0.559 -9.535 1.00 96.38 83 LEU A O 1
ATOM 661 N N . ILE A 1 84 ? 0.681 1.384 -8.148 1.00 95.00 84 ILE A N 1
ATOM 662 C CA . ILE A 1 84 ? 0.687 2.743 -8.694 1.00 95.00 84 ILE A CA 1
ATOM 663 C C . ILE A 1 84 ? 2.017 2.995 -9.394 1.00 95.00 84 ILE A C 1
ATOM 665 O O . ILE A 1 84 ? 3.072 3.104 -8.768 1.00 95.00 84 ILE A O 1
ATOM 669 N N . LEU A 1 85 ? 1.966 3.066 -10.717 1.00 94.31 85 LEU A N 1
ATOM 670 C CA . LEU A 1 85 ? 3.148 3.038 -11.563 1.00 94.31 85 LEU A CA 1
ATOM 671 C C . LEU A 1 85 ? 3.231 4.290 -12.434 1.00 94.31 85 LEU A C 1
ATOM 673 O O . LEU A 1 85 ? 2.241 4.706 -13.032 1.00 94.31 85 LEU A O 1
ATOM 677 N N . ASP A 1 86 ? 4.427 4.864 -12.527 1.00 92.69 86 ASP A N 1
ATOM 678 C CA . ASP A 1 86 ? 4.736 5.914 -13.492 1.00 92.69 86 ASP A CA 1
ATOM 679 C C . ASP A 1 86 ? 5.116 5.266 -14.826 1.00 92.69 86 ASP A C 1
ATOM 681 O O . ASP A 1 86 ? 6.166 4.630 -14.960 1.00 92.69 86 ASP A O 1
ATOM 685 N N . THR A 1 87 ? 4.253 5.439 -15.825 1.00 91.50 87 THR A N 1
ATOM 686 C CA . THR A 1 87 ? 4.446 4.885 -17.168 1.00 91.50 87 THR A CA 1
ATOM 687 C C . THR A 1 87 ? 5.704 5.420 -17.844 1.00 91.50 87 THR A C 1
ATOM 689 O O . THR A 1 87 ? 6.291 4.701 -18.647 1.00 91.50 87 THR A O 1
ATOM 692 N N . ARG A 1 88 ? 6.181 6.620 -17.484 1.00 91.94 88 ARG A N 1
ATOM 693 C CA . ARG A 1 88 ? 7.452 7.168 -17.989 1.00 91.94 88 ARG A CA 1
ATOM 694 C C . ARG A 1 88 ? 8.639 6.338 -17.532 1.00 91.94 88 ARG A C 1
ATOM 696 O O . ARG A 1 88 ? 9.509 6.024 -18.334 1.00 91.94 88 ARG A O 1
ATOM 703 N N . ASN A 1 89 ? 8.651 5.957 -16.256 1.00 86.88 89 ASN A N 1
ATOM 704 C CA . ASN A 1 89 ? 9.718 5.129 -15.700 1.00 86.88 89 ASN A CA 1
ATOM 705 C C . ASN A 1 89 ? 9.682 3.708 -16.263 1.00 86.88 89 ASN A C 1
ATOM 707 O O . ASN A 1 89 ? 10.731 3.127 -16.511 1.00 86.88 89 ASN A O 1
ATOM 711 N N . ILE A 1 90 ? 8.489 3.145 -16.463 1.00 88.44 90 ILE A N 1
ATOM 712 C CA . ILE A 1 90 ? 8.355 1.769 -16.959 1.00 88.44 90 ILE A CA 1
ATOM 713 C C . ILE A 1 90 ? 8.717 1.658 -18.432 1.00 88.44 90 ILE A C 1
ATOM 715 O O . ILE A 1 90 ? 9.398 0.716 -18.826 1.00 88.44 90 ILE A O 1
ATOM 719 N N . LEU A 1 91 ? 8.230 2.588 -19.249 1.00 91.69 91 LEU A N 1
ATOM 720 C CA . LEU A 1 91 ? 8.423 2.523 -20.692 1.00 91.69 91 LEU A CA 1
ATOM 721 C C . LEU A 1 91 ? 9.779 3.117 -21.108 1.00 91.69 91 LEU A C 1
ATOM 723 O O . LEU A 1 91 ? 10.276 2.781 -22.177 1.00 91.69 91 LEU A O 1
ATOM 727 N N . GLY A 1 92 ? 10.417 3.951 -20.281 1.00 89.88 92 GLY A N 1
ATOM 728 C CA . GLY A 1 92 ? 11.732 4.522 -20.583 1.00 89.88 92 GLY A CA 1
ATOM 729 C C . GLY A 1 92 ? 11.722 5.273 -21.916 1.00 89.88 92 GLY A C 1
ATOM 730 O O . GLY A 1 92 ? 10.831 6.083 -22.167 1.00 89.88 92 GLY A O 1
ATOM 731 N N . ASP A 1 93 ? 12.667 4.964 -22.804 1.00 91.75 93 ASP A N 1
ATOM 732 C CA . ASP A 1 93 ? 12.728 5.565 -24.144 1.00 91.75 93 ASP A CA 1
ATOM 733 C C . ASP A 1 93 ? 11.471 5.298 -24.972 1.00 91.75 93 ASP A C 1
ATOM 735 O O . ASP A 1 93 ? 11.076 6.142 -25.773 1.00 91.75 93 ASP A O 1
ATOM 739 N N . LEU A 1 94 ? 10.788 4.172 -24.741 1.00 92.81 94 LEU A N 1
ATOM 740 C CA . LEU A 1 94 ? 9.543 3.854 -25.430 1.00 92.81 94 LEU A CA 1
ATOM 741 C C . LEU A 1 94 ? 8.420 4.839 -25.084 1.00 92.81 94 LEU A C 1
ATOM 743 O O . LEU A 1 94 ? 7.528 5.064 -25.899 1.00 92.81 94 LEU A O 1
ATOM 747 N N . PHE A 1 95 ? 8.470 5.454 -23.898 1.00 92.75 95 PHE A N 1
ATOM 748 C CA . PHE A 1 95 ? 7.530 6.511 -23.532 1.00 92.75 95 PHE A CA 1
ATOM 749 C C . PHE A 1 95 ? 7.646 7.711 -24.480 1.00 92.75 95 PHE A C 1
ATOM 751 O O . PHE A 1 95 ? 6.637 8.290 -24.880 1.00 92.75 95 PHE A O 1
ATOM 758 N N . TYR A 1 96 ? 8.879 8.089 -24.823 1.00 91.75 96 TYR A N 1
ATOM 759 C CA . TYR A 1 96 ? 9.177 9.264 -25.643 1.00 91.75 96 TYR A CA 1
ATOM 760 C C . TYR A 1 96 ? 9.166 8.949 -27.141 1.00 91.75 96 TYR A C 1
ATOM 762 O O . TYR A 1 96 ? 8.804 9.802 -27.950 1.00 91.75 96 TYR A O 1
ATOM 770 N N . TYR A 1 97 ? 9.522 7.716 -27.503 1.00 93.44 97 TYR A N 1
ATOM 771 C CA . TYR A 1 97 ? 9.675 7.253 -28.878 1.00 93.44 97 TYR A CA 1
ATOM 772 C C . TYR A 1 97 ? 8.874 5.962 -29.120 1.00 93.44 97 TYR A C 1
ATOM 774 O O . TYR A 1 97 ? 9.457 4.912 -29.407 1.00 93.44 97 TYR A O 1
ATOM 782 N N . PRO A 1 98 ? 7.529 6.006 -29.038 1.00 88.94 98 PRO A N 1
ATOM 783 C CA . PRO A 1 98 ? 6.681 4.814 -29.163 1.00 88.94 98 PRO A CA 1
ATOM 784 C C . PRO A 1 98 ? 6.808 4.117 -30.527 1.00 88.94 98 PRO A C 1
ATOM 786 O O . PRO A 1 98 ? 6.539 2.926 -30.654 1.00 88.94 98 PRO A O 1
ATOM 789 N N . TYR A 1 99 ? 7.247 4.853 -31.547 1.00 88.94 99 TYR A N 1
ATOM 790 C CA . TYR A 1 99 ? 7.458 4.367 -32.908 1.00 88.94 99 TYR A CA 1
ATOM 791 C C . TYR A 1 99 ? 8.761 3.572 -33.098 1.00 88.94 99 TYR A C 1
ATOM 793 O O . TYR A 1 99 ? 8.903 2.917 -34.122 1.00 88.94 99 TYR A O 1
ATOM 801 N N . ASN A 1 100 ? 9.692 3.563 -32.132 1.00 86.38 100 ASN A N 1
ATOM 802 C CA . ASN A 1 100 ? 10.931 2.768 -32.223 1.00 86.38 100 ASN A CA 1
ATOM 803 C C . ASN A 1 100 ? 10.696 1.247 -32.121 1.00 86.38 100 ASN A C 1
ATOM 805 O O . ASN A 1 100 ? 11.638 0.472 -32.248 1.00 86.38 100 ASN A O 1
ATOM 809 N N . LEU A 1 101 ? 9.456 0.817 -31.868 1.00 79.00 101 LEU A N 1
ATOM 810 C CA . LEU A 1 101 ? 9.045 -0.589 -31.951 1.00 79.00 101 LEU A CA 1
ATOM 811 C C . LEU A 1 101 ? 8.705 -1.041 -33.379 1.00 79.00 101 LEU A C 1
ATOM 813 O O . LEU A 1 101 ? 8.348 -2.205 -33.556 1.00 79.00 101 LEU A O 1
ATOM 817 N N . SER A 1 102 ? 8.730 -0.124 -34.354 1.00 65.50 102 SER A N 1
ATOM 818 C CA . SER A 1 102 ? 8.417 -0.393 -35.767 1.00 65.50 102 SER A CA 1
ATOM 819 C C . SER A 1 102 ? 9.647 -0.800 -36.566 1.00 65.50 102 SER A C 1
ATOM 821 O O . SER A 1 102 ? 10.708 -0.167 -36.374 1.00 65.50 102 SER A O 1
#

Foldseek 3Di:
DDDDLVVLVVVLVVDAQVVAPAEFEEEEEEQADCPSVQSNVQVVCVVVRYRYDYHYCDHRCRCVQVVDCPHVVVVSPGPYYDYYYDPCVVCPVCVVCVVVVD

pLDDT: mean 93.98, std 4.59, range [65.5, 98.12]

Radius of gyration: 16.66 Å; chains: 1; bounding box: 29×37×53 Å